Protein AF-A0A377KN28-F1 (afdb_monomer_lite)

Structure (mmCIF, N/CA/C/O backbone):
data_AF-A0A377KN28-F1
#
_entry.id   AF-A0A377KN28-F1
#
loop_
_atom_site.group_PDB
_atom_site.id
_atom_site.type_symbol
_atom_site.label_atom_id
_atom_site.label_alt_id
_atom_site.label_comp_id
_atom_site.label_asym_id
_atom_site.label_entity_id
_atom_site.label_seq_id
_atom_site.pdbx_PDB_ins_code
_atom_site.Cartn_x
_atom_site.Cartn_y
_atom_site.Cartn_z
_atom_site.occupancy
_atom_site.B_iso_or_equiv
_atom_site.auth_seq_id
_atom_site.auth_comp_id
_atom_site.auth_asym_id
_atom_site.auth_atom_id
_atom_site.pdbx_PDB_model_num
ATOM 1 N N . MET A 1 1 ? 7.240 -9.256 -3.638 1.00 74.56 1 MET A N 1
ATOM 2 C CA . MET A 1 1 ? 6.917 -9.745 -2.273 1.00 74.56 1 MET A CA 1
ATOM 3 C C . MET A 1 1 ? 6.040 -10.986 -2.395 1.00 74.56 1 MET A C 1
ATOM 5 O O . MET A 1 1 ? 5.414 -11.134 -3.433 1.00 74.56 1 MET A O 1
ATOM 9 N N . LYS A 1 2 ? 6.040 -11.879 -1.395 1.00 86.62 2 LYS A N 1
ATOM 10 C CA . LYS A 1 2 ? 5.279 -13.147 -1.397 1.00 86.62 2 LYS A CA 1
ATOM 11 C C . LYS A 1 2 ? 4.194 -13.150 -0.308 1.00 86.62 2 LYS A C 1
ATOM 13 O O . LYS A 1 2 ? 4.177 -14.024 0.559 1.00 86.62 2 LYS A O 1
ATOM 18 N N . THR A 1 3 ? 3.378 -12.095 -0.258 1.00 94.44 3 THR A N 1
ATOM 19 C CA . THR A 1 3 ? 2.375 -11.930 0.805 1.00 94.44 3 THR A CA 1
ATOM 20 C C . THR A 1 3 ? 1.116 -12.711 0.462 1.00 94.44 3 THR A C 1
ATOM 22 O O . THR A 1 3 ? 0.539 -12.502 -0.601 1.00 94.44 3 THR A O 1
ATOM 25 N N . LYS A 1 4 ? 0.678 -13.570 1.391 1.00 95.31 4 LYS A N 1
ATOM 26 C CA . LYS A 1 4 ? -0.546 -14.375 1.245 1.00 95.31 4 LYS A CA 1
ATOM 27 C C . LYS A 1 4 ? -1.777 -13.737 1.872 1.00 95.31 4 LYS A C 1
ATOM 29 O O . LYS A 1 4 ? -2.893 -13.935 1.405 1.00 95.31 4 LYS A O 1
ATOM 34 N N . TRP A 1 5 ? -1.582 -13.003 2.958 1.00 96.62 5 TRP A N 1
ATOM 35 C CA . TRP A 1 5 ? -2.635 -12.290 3.664 1.00 96.62 5 TRP A CA 1
ATOM 36 C C . TRP A 1 5 ? -2.029 -11.148 4.481 1.00 96.62 5 TRP A C 1
ATOM 38 O O . TRP A 1 5 ? -0.842 -11.173 4.810 1.00 96.62 5 TRP A O 1
ATOM 48 N N . VAL A 1 6 ? -2.857 -10.163 4.811 1.00 97.12 6 VAL A N 1
ATOM 49 C CA . VAL A 1 6 ? -2.561 -9.083 5.754 1.00 97.12 6 VAL A CA 1
ATOM 50 C C . VAL A 1 6 ? -3.776 -8.887 6.656 1.00 97.12 6 VAL A C 1
ATOM 52 O O . VAL A 1 6 ? -4.910 -8.950 6.193 1.00 97.12 6 VAL A O 1
ATOM 55 N N . GLU A 1 7 ? -3.555 -8.685 7.951 1.00 97.62 7 GLU A N 1
ATOM 56 C CA . GLU A 1 7 ? -4.617 -8.425 8.925 1.00 97.62 7 GLU A CA 1
ATOM 57 C C . GLU A 1 7 ? -4.328 -7.108 9.642 1.00 97.62 7 GLU A C 1
ATOM 59 O O . GLU A 1 7 ? -3.208 -6.876 10.101 1.00 97.62 7 GLU A O 1
ATOM 64 N N . ILE A 1 8 ? -5.331 -6.234 9.702 1.00 96.06 8 ILE A N 1
ATOM 65 C CA . ILE A 1 8 ? -5.250 -4.949 10.394 1.00 96.06 8 ILE A CA 1
ATOM 66 C C . ILE A 1 8 ? -6.092 -5.042 11.658 1.00 96.06 8 ILE A C 1
ATOM 68 O O . ILE A 1 8 ? -7.315 -5.109 11.576 1.00 96.06 8 ILE A O 1
ATOM 72 N N . THR A 1 9 ? -5.437 -5.011 12.817 1.00 95.31 9 THR A N 1
ATOM 73 C CA . THR A 1 9 ? -6.095 -4.972 14.129 1.00 95.31 9 THR A CA 1
ATOM 74 C C . THR A 1 9 ? -6.073 -3.559 14.689 1.00 95.31 9 THR A C 1
ATOM 76 O O . THR A 1 9 ? -5.030 -2.901 14.703 1.00 95.31 9 THR A O 1
ATOM 79 N N . ARG A 1 10 ? -7.220 -3.093 15.182 1.00 91.94 10 ARG A N 1
ATOM 80 C CA . ARG A 1 10 ? -7.381 -1.792 15.837 1.00 91.94 10 ARG A CA 1
ATOM 81 C C . ARG A 1 10 ? -8.252 -1.931 17.080 1.00 91.94 10 ARG A C 1
ATOM 83 O O . ARG A 1 10 ? -8.994 -2.891 17.230 1.00 91.94 10 ARG A O 1
ATOM 90 N N . ASP A 1 11 ? -8.145 -0.955 17.967 1.00 91.31 11 ASP A N 1
ATOM 91 C CA . ASP A 1 11 ? -8.946 -0.799 19.188 1.00 91.31 11 ASP A CA 1
ATOM 92 C C . ASP A 1 11 ? -9.596 0.597 19.271 1.00 91.31 11 ASP A C 1
ATOM 94 O O . ASP A 1 11 ? -10.085 1.021 20.317 1.00 91.31 11 ASP A O 1
ATOM 98 N N . THR A 1 12 ? -9.535 1.348 18.167 1.00 87.31 12 THR A N 1
ATOM 99 C CA . THR A 1 12 ? -10.018 2.725 18.058 1.00 87.31 12 THR A CA 1
ATOM 100 C C . THR A 1 12 ? -10.837 2.903 16.789 1.00 87.31 12 THR A C 1
ATOM 102 O O . THR A 1 12 ? -10.387 2.559 15.689 1.00 87.31 12 THR A O 1
ATOM 105 N N . THR A 1 13 ? -12.012 3.505 16.952 1.00 83.75 13 THR A N 1
ATOM 106 C CA . THR A 1 13 ? -12.888 3.976 15.877 1.00 83.75 13 THR A CA 1
ATOM 107 C C . THR A 1 13 ? -12.985 5.505 15.938 1.00 83.75 13 THR A C 1
ATOM 109 O O . THR A 1 13 ? -12.624 6.128 16.937 1.00 83.75 13 THR A O 1
ATOM 112 N N . LEU A 1 14 ? -13.445 6.144 14.858 1.00 80.81 14 LEU A N 1
ATOM 113 C CA . LEU A 1 14 ? -13.748 7.586 14.851 1.00 80.81 14 LEU A CA 1
ATOM 114 C C . LEU A 1 14 ? -15.162 7.883 15.399 1.00 80.81 14 LEU A C 1
ATOM 116 O O . LEU A 1 14 ? -15.697 8.965 15.165 1.00 80.81 14 LEU A O 1
ATOM 120 N N . SER A 1 15 ? -15.778 6.926 16.104 1.00 80.94 15 SER A N 1
ATOM 121 C CA . SER A 1 15 ? -17.108 7.061 16.698 1.00 80.94 15 SER A CA 1
ATOM 122 C C . SER A 1 15 ? -17.019 7.760 18.053 1.00 80.94 15 SER A C 1
ATOM 124 O O . SER A 1 15 ? -16.306 7.326 18.950 1.00 80.94 15 SER A O 1
ATOM 126 N N . ASN A 1 16 ? -17.773 8.843 18.226 1.00 81.81 16 ASN A N 1
ATOM 127 C CA . ASN A 1 16 ? -17.925 9.538 19.510 1.00 81.81 16 ASN A CA 1
ATOM 128 C C . ASN A 1 16 ? -18.984 8.892 20.425 1.00 81.81 16 ASN A C 1
ATOM 130 O O . ASN A 1 16 ? -19.164 9.331 21.562 1.00 81.81 16 ASN A O 1
ATOM 134 N N . VAL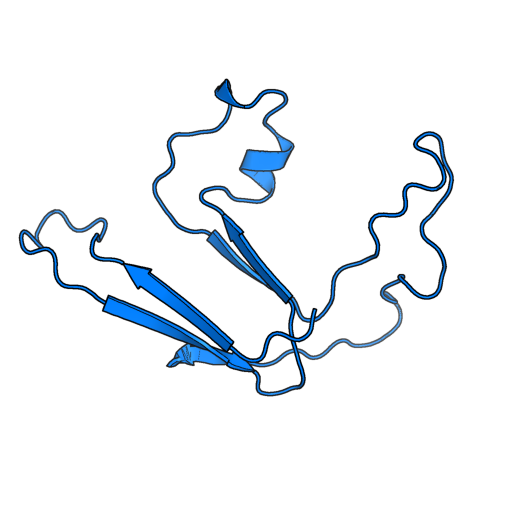 A 1 17 ? -19.703 7.883 19.924 1.00 85.56 17 VAL A N 1
ATOM 135 C CA . VAL A 1 17 ? -20.736 7.142 20.661 1.00 85.56 17 VAL A CA 1
ATOM 136 C C . VAL A 1 17 ? -20.134 5.915 21.348 1.00 85.56 17 VAL A C 1
ATOM 138 O O . VAL A 1 17 ? -20.520 5.584 22.469 1.00 85.56 17 VAL A O 1
ATOM 141 N N . GLU A 1 18 ? -19.156 5.274 20.707 1.00 78.56 18 GLU A N 1
ATOM 142 C CA . GLU A 1 18 ? -18.440 4.121 21.250 1.00 78.56 18 GLU A CA 1
ATOM 143 C C . GLU A 1 18 ? -17.397 4.582 22.270 1.00 78.56 18 GLU A C 1
ATOM 145 O O . GLU A 1 18 ? -16.408 5.234 21.941 1.00 78.56 18 GLU A O 1
ATOM 150 N N . LYS A 1 19 ? -17.645 4.269 23.543 1.00 75.94 19 LYS A N 1
ATOM 151 C CA . LYS A 1 19 ? -16.748 4.623 24.655 1.00 75.94 19 LYS A CA 1
ATOM 152 C C . LYS A 1 19 ? -15.806 3.487 25.042 1.00 75.94 19 LYS A C 1
ATOM 154 O O . LYS A 1 19 ? -14.808 3.728 25.719 1.00 75.94 19 LYS A O 1
ATOM 159 N N . GLU A 1 20 ? -16.129 2.266 24.633 1.00 82.88 20 GLU A N 1
ATOM 160 C CA . GLU A 1 20 ? -15.360 1.067 24.939 1.00 82.88 20 GLU A CA 1
ATOM 161 C C . GLU A 1 20 ? -14.372 0.768 23.811 1.00 82.88 20 GLU A C 1
ATOM 163 O O . GLU A 1 20 ? -14.685 0.905 22.630 1.00 82.88 20 GLU A O 1
ATOM 168 N N . LYS A 1 21 ? -13.146 0.392 24.186 1.00 84.75 21 LYS A N 1
ATOM 169 C CA . LYS A 1 21 ? -12.084 0.039 23.242 1.00 84.75 21 LYS A CA 1
ATOM 170 C C . LYS A 1 21 ? -12.076 -1.463 23.028 1.00 84.75 21 LYS A C 1
ATOM 172 O O . LYS A 1 21 ? -11.296 -2.184 23.652 1.00 84.75 21 LYS A O 1
ATOM 177 N N . GLU A 1 22 ? -12.961 -1.928 22.163 1.00 88.81 22 GLU A N 1
ATOM 178 C CA . GLU A 1 22 ? -12.950 -3.317 21.725 1.00 88.81 22 GLU A CA 1
ATOM 179 C C . GLU A 1 22 ? -11.966 -3.503 20.572 1.00 88.81 22 GLU A C 1
ATOM 181 O O . GLU A 1 22 ? -11.888 -2.688 19.650 1.00 88.81 22 GLU A O 1
ATOM 186 N N . LYS A 1 23 ? -11.183 -4.585 20.631 1.00 93.19 23 LYS A N 1
ATOM 187 C CA . LYS A 1 23 ? -10.301 -4.945 19.524 1.00 93.19 23 LYS A CA 1
ATOM 188 C C . LYS A 1 23 ? -11.126 -5.538 18.397 1.00 93.19 23 LYS A C 1
ATOM 190 O O . LYS A 1 23 ? -11.842 -6.513 18.600 1.00 93.19 23 LYS A O 1
ATOM 195 N N . PHE A 1 24 ? -10.926 -5.010 17.205 1.00 92.62 24 PHE A N 1
ATOM 196 C CA . PHE A 1 24 ? -11.468 -5.555 15.974 1.00 92.62 24 PHE A CA 1
ATOM 197 C C . PHE A 1 24 ? -10.347 -5.731 14.955 1.00 92.62 24 PHE A C 1
ATOM 199 O O . PHE A 1 24 ? -9.337 -5.020 14.979 1.00 92.62 24 PHE A O 1
ATOM 206 N N . SER A 1 25 ? -10.527 -6.695 14.059 1.00 95.69 25 SER A N 1
ATOM 207 C CA . SER A 1 25 ? -9.567 -7.015 13.009 1.00 95.69 25 SER A CA 1
ATOM 208 C C . SER A 1 25 ? -10.283 -7.115 11.673 1.00 95.69 25 SER A C 1
ATOM 210 O O . SER A 1 25 ? -11.429 -7.552 11.618 1.00 95.69 25 SER A O 1
ATOM 212 N N . LEU A 1 26 ? -9.591 -6.729 10.605 1.00 95.69 26 LEU A N 1
ATOM 213 C CA . LEU A 1 26 ? -10.025 -6.953 9.232 1.00 95.69 26 LEU A CA 1
ATOM 214 C C . LEU A 1 26 ? -8.912 -7.673 8.481 1.00 95.69 26 LEU A C 1
ATOM 216 O O . LEU A 1 26 ? -7.773 -7.188 8.465 1.00 95.69 26 LEU A O 1
ATOM 220 N N . ARG A 1 27 ? -9.222 -8.818 7.868 1.00 97.44 27 ARG A N 1
ATOM 221 C CA . ARG A 1 27 ? -8.227 -9.633 7.171 1.00 97.44 27 ARG A CA 1
ATOM 222 C C . ARG A 1 27 ? -8.448 -9.609 5.668 1.00 97.44 27 ARG A C 1
ATOM 224 O O . ARG A 1 27 ? -9.540 -9.850 5.176 1.00 97.44 27 ARG A O 1
ATOM 231 N N . PHE A 1 28 ? -7.368 -9.384 4.936 1.00 97.00 28 PHE A N 1
ATOM 232 C CA . PHE A 1 28 ? -7.315 -9.411 3.483 1.00 97.00 28 PHE A CA 1
ATOM 233 C C . PHE A 1 28 ? -6.468 -10.602 3.064 1.00 97.00 28 PHE A C 1
ATOM 235 O O . PHE A 1 28 ? -5.327 -10.741 3.507 1.00 97.00 28 PHE A O 1
ATOM 242 N N . GLU A 1 29 ? -7.008 -11.478 2.231 1.00 96.94 29 GLU A N 1
ATOM 243 C CA . GLU A 1 29 ? -6.336 -12.708 1.822 1.00 96.94 29 GLU A CA 1
ATOM 244 C C . GLU A 1 29 ? -6.324 -12.843 0.305 1.00 96.94 29 GLU A C 1
ATOM 246 O O . GLU A 1 29 ? -7.263 -12.444 -0.387 1.00 96.94 29 GLU A O 1
ATOM 251 N N . GLN A 1 30 ? -5.228 -13.388 -0.209 1.00 94.50 30 GLN A N 1
ATOM 252 C CA . GLN A 1 30 ? -5.045 -13.588 -1.633 1.00 94.50 30 GLN A CA 1
ATOM 253 C C . GLN A 1 30 ? -6.101 -14.531 -2.214 1.00 94.50 30 GLN A C 1
ATOM 255 O O . GLN A 1 30 ? -6.450 -15.547 -1.611 1.00 94.50 30 GLN A O 1
ATOM 260 N N . VAL A 1 31 ? -6.552 -14.218 -3.427 1.00 94.44 31 VAL A N 1
ATOM 261 C CA . VAL A 1 31 ? -7.295 -15.158 -4.279 1.00 94.44 31 VAL A CA 1
ATOM 262 C C . VAL A 1 31 ? -6.410 -15.573 -5.444 1.00 94.44 31 VAL A C 1
ATOM 264 O O . VAL A 1 31 ? -6.201 -16.762 -5.674 1.00 94.44 31 VAL A O 1
ATOM 267 N N . THR A 1 32 ? -5.827 -14.589 -6.129 1.00 85.19 32 THR A N 1
ATOM 268 C CA . THR A 1 32 ? -5.052 -14.809 -7.352 1.00 85.19 32 THR A CA 1
ATOM 269 C C . THR A 1 32 ? -3.579 -14.487 -7.122 1.00 85.19 32 THR A C 1
ATOM 271 O O . THR A 1 32 ? -3.127 -13.379 -7.400 1.00 85.19 32 THR A O 1
ATOM 274 N N . GLY A 1 33 ? -2.829 -15.477 -6.632 1.00 88.00 33 GLY A N 1
ATOM 275 C CA . GLY A 1 33 ? -1.383 -15.371 -6.410 1.00 88.00 33 GLY A CA 1
ATOM 276 C C . GLY A 1 33 ? -0.976 -14.404 -5.292 1.00 88.00 33 GLY A C 1
ATOM 277 O O . GLY A 1 33 ? -1.807 -13.725 -4.695 1.00 88.00 33 GLY A O 1
ATOM 278 N N . ASP A 1 34 ? 0.326 -14.366 -5.010 1.00 92.19 34 ASP A N 1
ATOM 279 C CA . ASP A 1 34 ? 0.890 -13.496 -3.976 1.00 92.19 34 ASP A CA 1
ATOM 280 C C . ASP A 1 34 ? 0.745 -12.007 -4.349 1.00 92.19 34 ASP A C 1
ATOM 282 O O . ASP A 1 34 ? 0.834 -11.636 -5.522 1.00 92.19 34 ASP A O 1
ATOM 286 N N . PHE A 1 35 ? 0.593 -11.140 -3.343 1.00 94.12 35 PHE A N 1
ATOM 287 C CA . PHE A 1 35 ? 0.496 -9.686 -3.527 1.00 94.12 35 PHE A CA 1
ATOM 288 C C . PHE A 1 35 ? 1.555 -8.912 -2.726 1.00 94.12 35 PHE A C 1
ATOM 290 O O . PHE A 1 35 ? 2.305 -9.462 -1.913 1.00 94.12 35 PHE A O 1
ATOM 297 N N . ALA A 1 36 ? 1.634 -7.608 -2.971 1.00 95.25 36 ALA A N 1
ATOM 298 C CA . ALA A 1 36 ? 2.337 -6.630 -2.149 1.00 95.25 36 ALA A CA 1
ATOM 299 C C . ALA A 1 36 ? 1.320 -5.685 -1.496 1.00 95.25 36 ALA A C 1
ATOM 301 O O . ALA A 1 36 ? 0.222 -5.483 -2.011 1.00 95.25 36 ALA A O 1
ATOM 302 N N . PHE A 1 37 ? 1.667 -5.090 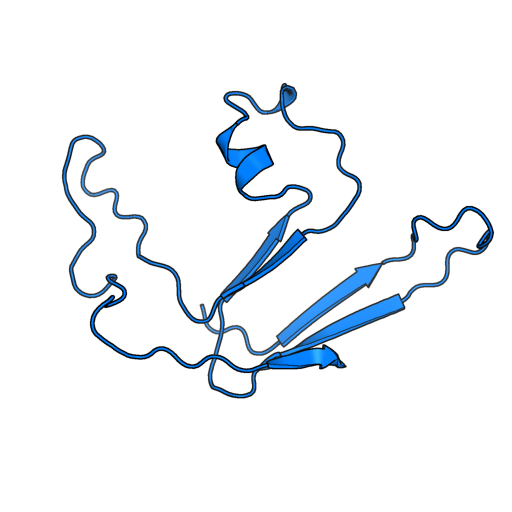-0.360 1.00 96.19 37 PHE A N 1
ATOM 303 C CA . PHE A 1 37 ? 0.793 -4.119 0.289 1.00 96.19 37 PHE A CA 1
ATOM 304 C C . PHE A 1 37 ? 1.597 -3.005 0.947 1.00 96.19 37 PHE A C 1
ATOM 306 O O . PHE A 1 37 ? 2.787 -3.156 1.219 1.00 96.19 37 PHE A O 1
ATOM 313 N N . SER A 1 38 ? 0.912 -1.903 1.225 1.00 96.56 38 SER A N 1
ATOM 314 C CA . SER A 1 38 ? 1.399 -0.811 2.062 1.00 96.56 38 SER A CA 1
ATOM 315 C C . SER A 1 38 ? 0.343 -0.478 3.109 1.00 96.56 38 SER A C 1
ATOM 317 O O . SER A 1 38 ? -0.843 -0.503 2.796 1.00 96.56 38 SER A O 1
ATOM 319 N N . ALA A 1 39 ? 0.755 -0.191 4.342 1.00 96.44 39 ALA A N 1
ATOM 320 C CA . ALA A 1 39 ? -0.135 0.174 5.442 1.00 96.44 39 ALA A CA 1
ATOM 321 C C . ALA A 1 39 ? 0.452 1.383 6.183 1.00 96.44 39 ALA A C 1
ATOM 323 O O . ALA A 1 39 ? 1.151 1.238 7.185 1.00 96.44 39 ALA A O 1
ATOM 324 N N . LEU A 1 40 ? 0.206 2.580 5.650 1.00 96.38 40 LEU A N 1
ATOM 325 C CA . LEU A 1 40 ? 0.792 3.831 6.140 1.00 96.38 40 LEU A CA 1
ATOM 326 C C . LEU A 1 40 ? -0.270 4.709 6.804 1.00 96.38 40 LEU A C 1
ATOM 328 O O . LEU A 1 40 ? -1.452 4.591 6.486 1.00 96.38 40 LEU A O 1
ATOM 332 N N . PRO A 1 41 ? 0.109 5.624 7.709 1.00 95.56 41 PRO A N 1
ATOM 333 C CA . PRO A 1 41 ? -0.839 6.578 8.278 1.00 95.56 41 PRO A CA 1
ATOM 334 C C . PRO A 1 41 ? -1.227 7.718 7.318 1.00 95.56 41 PRO A C 1
ATOM 336 O O . PRO A 1 41 ? -2.035 8.572 7.689 1.00 95.56 41 PRO A O 1
ATOM 339 N N . TYR A 1 42 ? -0.672 7.709 6.102 1.00 97.31 42 TYR A N 1
ATOM 340 C CA . TYR A 1 42 ? -0.772 8.757 5.092 1.00 97.31 42 TYR A CA 1
ATOM 341 C C . TYR A 1 42 ? -1.128 8.162 3.727 1.00 97.31 42 TYR A C 1
ATOM 343 O O . TYR A 1 42 ? -0.764 7.030 3.406 1.00 97.31 42 TYR A O 1
ATOM 351 N N . THR A 1 43 ? -1.843 8.938 2.926 1.00 96.81 43 THR A N 1
ATOM 352 C CA . THR A 1 43 ? -2.096 8.680 1.507 1.00 96.81 43 THR A CA 1
ATOM 353 C C . THR A 1 43 ? -0.856 8.968 0.667 1.00 96.81 43 THR A C 1
ATOM 355 O O . THR A 1 43 ? 0.065 9.648 1.114 1.00 96.81 43 THR A O 1
ATOM 358 N N . ALA A 1 44 ? -0.845 8.468 -0.572 1.00 96.31 44 ALA A N 1
ATOM 359 C CA . ALA A 1 44 ? 0.227 8.763 -1.521 1.00 96.31 44 ALA A CA 1
ATOM 360 C C . ALA A 1 44 ? 0.369 10.274 -1.774 1.00 96.31 44 ALA A C 1
ATOM 362 O O . ALA A 1 44 ? 1.480 10.781 -1.796 1.00 96.31 44 ALA A O 1
ATOM 363 N N . GLU A 1 45 ? -0.748 10.996 -1.878 1.00 97.25 45 GLU A N 1
ATOM 364 C CA . GLU A 1 45 ? -0.757 12.450 -2.073 1.00 97.25 45 GLU A CA 1
ATOM 365 C C . GLU A 1 45 ? -0.204 13.210 -0.855 1.00 97.25 45 GLU A C 1
ATOM 367 O O . GLU A 1 45 ? 0.592 14.130 -1.011 1.00 97.25 45 GLU A O 1
ATOM 372 N N . GLU A 1 46 ? -0.573 12.815 0.369 1.00 97.50 46 GLU A N 1
ATOM 373 C CA . GLU A 1 46 ? -0.024 13.422 1.594 1.00 97.50 46 GLU A CA 1
ATOM 374 C C . GLU A 1 46 ? 1.495 13.204 1.715 1.00 97.50 46 GLU A C 1
ATOM 376 O O . GLU A 1 46 ? 2.192 14.082 2.215 1.00 97.50 46 GLU A O 1
ATOM 381 N N . LEU A 1 47 ? 2.004 12.052 1.261 1.00 97.12 47 LEU A N 1
ATOM 382 C CA . LEU A 1 47 ? 3.439 11.748 1.252 1.00 97.12 47 LEU A CA 1
ATOM 383 C C . LEU A 1 47 ? 4.192 12.521 0.168 1.00 97.12 47 LEU A C 1
ATOM 385 O O . LEU A 1 47 ? 5.266 13.036 0.450 1.00 97.12 47 LEU A O 1
ATOM 389 N N . GLU A 1 48 ? 3.636 12.605 -1.040 1.00 97.38 48 GLU A N 1
ATOM 390 C CA . GLU A 1 48 ? 4.258 13.305 -2.172 1.00 97.38 48 GLU A CA 1
ATOM 391 C C . GLU A 1 48 ? 4.359 14.816 -1.924 1.00 97.38 48 GLU A C 1
ATOM 393 O O . GLU A 1 48 ? 5.341 15.452 -2.294 1.00 97.38 48 GLU A O 1
ATOM 398 N N . ASN A 1 49 ? 3.358 15.394 -1.257 1.00 97.62 49 ASN A N 1
ATOM 399 C CA . ASN A 1 49 ? 3.330 16.825 -0.962 1.00 97.62 49 ASN A CA 1
ATOM 400 C C . ASN A 1 49 ? 4.298 17.248 0.158 1.00 97.62 49 ASN A C 1
ATOM 402 O O . ASN A 1 49 ? 4.612 18.434 0.264 1.00 97.62 49 ASN A O 1
ATOM 406 N N . ALA A 1 50 ? 4.739 16.323 1.015 1.00 97.56 50 ALA A N 1
ATOM 407 C CA . ALA A 1 50 ? 5.604 16.631 2.149 1.00 97.56 50 ALA A CA 1
ATOM 408 C C . ALA A 1 50 ? 7.082 16.551 1.744 1.00 97.56 50 ALA A C 1
ATOM 410 O O . ALA A 1 50 ? 7.612 15.483 1.444 1.00 97.56 50 ALA A O 1
ATOM 411 N N . THR A 1 51 ? 7.778 17.683 1.801 1.00 97.75 51 THR A N 1
ATOM 412 C CA . THR A 1 51 ? 9.225 17.757 1.544 1.00 97.75 51 THR A CA 1
ATOM 413 C C . THR A 1 51 ? 10.047 17.406 2.783 1.00 97.75 51 THR A C 1
ATOM 415 O O . THR A 1 51 ? 11.180 16.937 2.673 1.00 97.75 51 THR A O 1
ATOM 418 N N . HIS A 1 52 ? 9.455 17.592 3.965 1.00 97.69 52 HIS A N 1
ATOM 419 C CA . HIS A 1 52 ? 10.036 17.246 5.256 1.00 97.69 52 HIS A CA 1
ATOM 420 C C . HIS A 1 52 ? 9.030 16.488 6.127 1.00 97.69 52 HIS A C 1
ATOM 422 O O . HIS A 1 52 ? 7.814 16.581 5.964 1.00 97.69 52 HIS 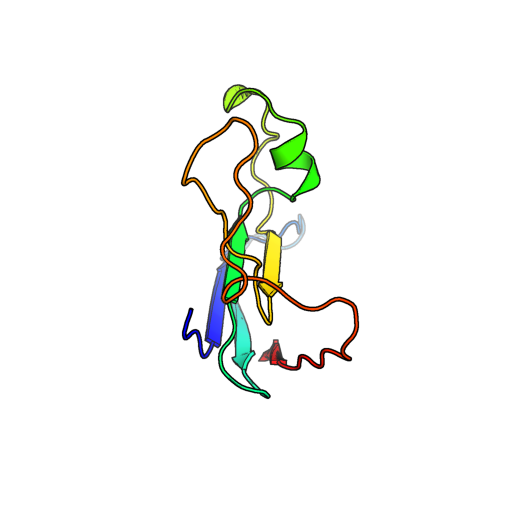A O 1
ATOM 428 N N . ARG A 1 53 ? 9.533 15.720 7.098 1.00 95.69 53 ARG A N 1
ATOM 429 C CA . ARG A 1 53 ? 8.700 14.828 7.921 1.00 95.69 53 ARG A CA 1
ATOM 430 C C . ARG A 1 53 ? 7.680 15.588 8.775 1.00 95.69 53 ARG A C 1
ATOM 432 O O . ARG A 1 53 ? 6.613 15.059 9.065 1.00 95.69 53 ARG A O 1
ATOM 439 N N . GLU A 1 54 ? 8.013 16.794 9.208 1.00 96.44 54 GLU A N 1
ATOM 440 C CA . GLU A 1 54 ? 7.172 17.672 10.022 1.00 96.44 54 GLU A CA 1
ATOM 441 C C . GLU A 1 54 ? 5.997 18.292 9.257 1.00 96.44 54 GLU A C 1
ATOM 443 O O . GLU A 1 54 ? 5.056 18.766 9.888 1.00 96.44 54 GLU A O 1
ATOM 448 N N . GLU A 1 55 ? 6.028 18.265 7.924 1.00 97.69 55 GLU A N 1
ATOM 449 C CA . GLU A 1 55 ? 4.940 18.764 7.075 1.00 97.69 55 GLU A CA 1
ATOM 450 C C . GLU A 1 55 ? 3.801 17.743 6.944 1.00 97.69 55 GLU A C 1
ATOM 452 O O . GLU A 1 55 ? 2.704 18.080 6.498 1.00 97.69 55 GLU A O 1
ATOM 457 N N . LEU A 1 56 ? 4.038 16.494 7.364 1.00 97.50 56 LEU A N 1
ATOM 458 C CA . LEU A 1 56 ? 3.029 15.445 7.330 1.00 97.50 56 LEU A CA 1
ATOM 459 C C . LEU A 1 56 ? 1.856 15.783 8.260 1.00 97.50 56 LEU A C 1
ATOM 461 O O . LEU A 1 56 ? 2.054 16.245 9.391 1.00 97.50 56 LEU A O 1
ATOM 465 N N . PRO A 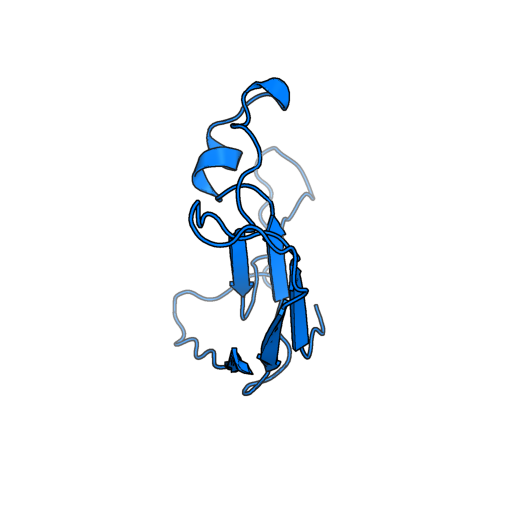1 57 ? 0.614 15.493 7.837 1.00 95.75 57 PRO A N 1
ATOM 466 C CA . PRO A 1 57 ? -0.543 15.723 8.680 1.00 95.75 57 PRO A CA 1
ATOM 467 C C . PRO A 1 57 ? -0.502 14.828 9.931 1.00 95.75 57 PRO A C 1
ATOM 469 O O . PRO A 1 57 ? 0.202 13.815 9.981 1.00 95.75 57 PRO A O 1
ATOM 472 N N . PRO A 1 58 ? -1.303 15.133 10.964 1.00 94.56 58 PRO A N 1
ATOM 473 C CA . PRO A 1 58 ? -1.467 14.226 12.092 1.00 94.56 58 PRO A CA 1
ATOM 474 C C . PRO A 1 58 ? -1.965 12.844 11.640 1.00 94.56 58 PRO A C 1
ATOM 476 O O . PRO A 1 58 ? -2.953 12.739 10.911 1.00 94.56 58 PRO A O 1
ATOM 479 N N . ALA A 1 59 ? -1.330 11.774 12.123 1.00 92.94 59 ALA A N 1
ATOM 480 C CA . ALA A 1 59 ? -1.739 10.401 11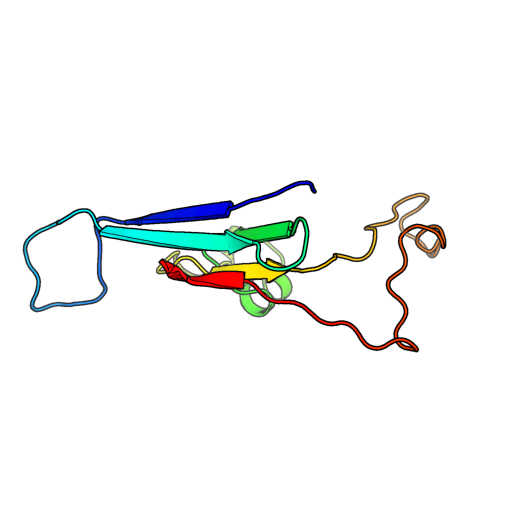.835 1.00 92.94 59 ALA A CA 1
ATOM 481 C C . ALA A 1 59 ? -3.112 10.089 12.462 1.00 92.94 59 ALA A C 1
ATOM 483 O O . ALA A 1 59 ? -3.263 10.098 13.683 1.00 92.94 59 ALA A O 1
ATOM 484 N N . ARG A 1 60 ? -4.126 9.814 11.630 1.00 88.12 60 ARG A N 1
ATOM 485 C CA . ARG A 1 60 ? -5.525 9.597 12.078 1.00 88.12 60 ARG A CA 1
ATOM 486 C C . ARG A 1 60 ? -6.139 8.274 11.634 1.00 88.12 60 ARG A C 1
ATOM 488 O O . ARG A 1 60 ? -7.126 7.825 12.207 1.00 88.12 60 ARG A O 1
ATOM 495 N N . ARG A 1 61 ? -5.574 7.650 10.606 1.00 91.69 61 ARG A N 1
ATOM 496 C CA . ARG A 1 61 ? -6.101 6.451 9.945 1.00 91.69 61 ARG A CA 1
ATOM 497 C C . ARG A 1 61 ? -4.950 5.555 9.520 1.00 91.69 61 ARG A C 1
ATOM 499 O O . ARG A 1 61 ? -3.801 5.971 9.571 1.00 91.69 61 ARG A O 1
ATOM 506 N N . THR A 1 62 ? -5.276 4.345 9.092 1.00 93.75 62 THR A N 1
ATOM 507 C CA . THR A 1 62 ? -4.356 3.496 8.333 1.00 93.75 62 THR A CA 1
ATOM 508 C C . THR A 1 62 ? -4.873 3.449 6.904 1.00 93.75 62 THR A C 1
ATOM 510 O O . THR A 1 62 ? -6.014 3.056 6.678 1.00 93.75 62 THR A O 1
ATOM 513 N N . VAL A 1 63 ? -4.055 3.880 5.955 1.00 96.19 63 VAL A N 1
ATOM 514 C CA . VAL A 1 63 ? -4.294 3.746 4.521 1.00 96.19 63 VAL A CA 1
ATOM 515 C C . VAL A 1 63 ? -3.656 2.431 4.087 1.00 96.19 63 VAL A C 1
ATOM 517 O O . VAL A 1 63 ? -2.432 2.315 4.036 1.00 96.19 63 VAL A O 1
ATOM 520 N N . LEU A 1 64 ? -4.498 1.424 3.845 1.00 96.56 64 LEU A N 1
ATOM 521 C CA . LEU A 1 64 ? -4.079 0.134 3.305 1.00 96.56 64 LEU A CA 1
ATOM 522 C C . LEU A 1 64 ? -4.189 0.166 1.777 1.00 96.56 64 LEU A C 1
ATOM 524 O O . LEU A 1 64 ? -5.283 0.334 1.242 1.00 96.56 64 LEU A O 1
ATOM 528 N N . THR A 1 65 ? -3.072 -0.050 1.089 1.00 96.56 65 THR A N 1
ATOM 529 C CA . THR A 1 65 ? -3.016 -0.189 -0.370 1.00 96.56 65 THR A CA 1
ATOM 530 C C . THR A 1 65 ? -2.673 -1.630 -0.722 1.00 96.56 65 THR A C 1
ATOM 532 O O . THR A 1 65 ? -1.612 -2.123 -0.339 1.00 96.56 65 THR A O 1
ATOM 535 N N . MET A 1 66 ? -3.557 -2.296 -1.464 1.00 95.31 66 MET A N 1
ATOM 536 C CA . MET A 1 66 ? -3.361 -3.656 -1.978 1.00 95.31 66 MET A CA 1
ATOM 537 C C . MET A 1 66 ? -2.814 -3.584 -3.407 1.00 95.31 66 MET A C 1
ATOM 539 O O . MET A 1 66 ? -3.407 -2.925 -4.258 1.00 95.31 66 MET A O 1
ATOM 543 N N . LEU A 1 67 ? -1.685 -4.241 -3.676 1.00 94.75 67 LEU A N 1
ATOM 544 C CA . LEU A 1 67 ? -0.933 -4.105 -4.925 1.00 94.75 67 LEU A CA 1
ATOM 545 C C . LEU A 1 67 ? -0.641 -5.489 -5.512 1.00 94.75 67 LEU A C 1
ATOM 547 O O . LEU A 1 67 ? 0.079 -6.284 -4.912 1.00 94.75 67 LEU A O 1
ATOM 551 N N . ARG A 1 68 ? -1.133 -5.771 -6.722 1.00 93.50 68 ARG A N 1
ATOM 552 C CA . ARG A 1 68 ? -0.772 -6.999 -7.455 1.00 93.50 68 ARG A CA 1
ATOM 553 C C . ARG A 1 68 ? 0.733 -7.060 -7.729 1.00 93.50 68 ARG A C 1
ATOM 555 O O . ARG A 1 68 ? 1.370 -8.091 -7.541 1.00 93.50 68 ARG A O 1
ATOM 562 N N . ARG A 1 69 ? 1.288 -5.944 -8.207 1.00 91.31 69 ARG A N 1
ATOM 563 C CA . ARG A 1 69 ? 2.703 -5.741 -8.541 1.00 91.31 69 ARG A CA 1
ATOM 564 C C . ARG A 1 69 ? 3.066 -4.274 -8.319 1.00 91.31 69 ARG A C 1
ATOM 566 O O . ARG A 1 69 ? 2.186 -3.419 -8.290 1.00 91.31 69 ARG A O 1
ATOM 573 N N . VAL A 1 70 ? 4.359 -4.003 -8.177 1.00 93.25 70 VAL A N 1
ATOM 574 C CA . VAL A 1 70 ? 4.929 -2.651 -8.095 1.00 93.25 70 VAL A CA 1
ATOM 575 C C . VAL A 1 70 ? 6.133 -2.609 -9.029 1.00 93.25 70 VAL A C 1
ATOM 577 O O . VAL A 1 70 ? 6.890 -3.580 -9.063 1.00 93.25 70 VAL A O 1
ATOM 580 N N . ARG A 1 71 ? 6.280 -1.530 -9.807 1.00 94.75 71 ARG A N 1
ATOM 581 C CA . ARG A 1 71 ? 7.450 -1.326 -10.671 1.00 94.75 71 ARG A CA 1
ATOM 582 C C . ARG A 1 71 ? 8.715 -1.291 -9.810 1.00 94.75 71 ARG A C 1
ATOM 584 O O . ARG A 1 71 ? 8.667 -0.838 -8.664 1.00 94.75 71 ARG A O 1
ATOM 591 N N . GLY A 1 72 ? 9.836 -1.762 -10.350 1.00 94.88 72 GLY A N 1
ATOM 592 C CA . GLY A 1 72 ? 11.134 -1.601 -9.699 1.00 94.88 72 GLY A CA 1
ATOM 593 C C . GLY A 1 72 ? 11.445 -0.130 -9.398 1.00 94.88 72 GLY A C 1
ATOM 594 O O . GLY A 1 72 ? 10.980 0.771 -10.090 1.00 94.88 72 GLY A O 1
ATOM 595 N N . VAL A 1 73 ? 12.229 0.113 -8.346 1.00 94.94 73 VAL A N 1
ATOM 596 C CA . VAL A 1 73 ? 12.636 1.474 -7.942 1.00 94.94 73 VAL A CA 1
ATOM 597 C C . VAL A 1 73 ? 13.778 2.002 -8.820 1.00 94.94 73 VAL A C 1
ATOM 599 O O . VAL A 1 73 ? 13.882 3.204 -9.037 1.00 94.94 73 VAL A O 1
ATOM 602 N N . GLY A 1 74 ? 14.627 1.109 -9.341 1.00 95.00 74 GLY A N 1
ATOM 603 C CA . GLY A 1 74 ? 15.842 1.478 -10.069 1.00 95.00 74 GLY A CA 1
ATOM 604 C C . GLY A 1 74 ? 16.966 1.871 -9.111 1.00 95.00 74 GLY A C 1
ATOM 605 O O . GLY A 1 74 ? 17.112 1.270 -8.047 1.00 95.00 74 GLY A O 1
ATOM 606 N N . GLY A 1 75 ? 17.760 2.877 -9.488 1.00 94.62 75 GLY A N 1
ATOM 607 C CA . GLY A 1 75 ? 18.843 3.402 -8.645 1.00 94.62 75 GLY A CA 1
ATOM 608 C C . GLY A 1 75 ? 20.260 3.026 -9.082 1.00 94.62 75 GLY A C 1
ATOM 609 O O . GLY A 1 75 ? 21.190 3.188 -8.298 1.00 94.62 75 GLY A O 1
ATOM 610 N N . ILE A 1 76 ? 20.452 2.575 -10.330 1.00 95.88 76 ILE A N 1
ATOM 611 C CA . ILE A 1 76 ? 21.789 2.474 -10.952 1.00 95.88 76 ILE A CA 1
ATOM 612 C C . ILE A 1 76 ? 22.484 3.842 -10.902 1.00 95.88 76 ILE A C 1
ATOM 614 O O . ILE A 1 76 ? 23.662 3.949 -10.564 1.00 95.88 76 ILE A O 1
ATOM 618 N N . ASN A 1 77 ? 21.726 4.896 -11.210 1.00 93.69 77 ASN A N 1
ATOM 619 C CA . ASN A 1 77 ? 22.048 6.265 -10.847 1.00 93.69 77 ASN A CA 1
ATOM 620 C C . ASN A 1 77 ? 20.767 7.091 -10.664 1.00 93.69 77 ASN A C 1
ATOM 622 O O . ASN A 1 77 ? 19.692 6.685 -11.099 1.00 93.69 77 ASN A O 1
ATOM 626 N N . SER A 1 78 ? 20.897 8.259 -10.033 1.00 92.38 78 SER A N 1
ATOM 627 C CA . SER A 1 78 ? 19.774 9.171 -9.766 1.00 92.38 78 SER A CA 1
ATOM 628 C C . SER A 1 78 ? 19.640 10.290 -10.808 1.00 92.38 78 SER A C 1
ATOM 630 O O . SER A 1 78 ? 19.037 11.319 -10.521 1.00 92.38 78 SER A O 1
ATOM 632 N N . TRP A 1 79 ? 20.239 10.138 -11.995 1.00 93.12 79 TRP A N 1
ATOM 633 C CA . TRP A 1 79 ? 20.309 11.189 -13.023 1.00 93.12 79 TRP A CA 1
ATOM 634 C C . TRP A 1 79 ? 20.002 10.675 -14.436 1.00 93.12 79 TRP A C 1
ATOM 636 O O . TRP A 1 79 ? 20.494 11.225 -15.421 1.00 93.12 79 TRP A O 1
ATOM 646 N N . GLY A 1 80 ? 19.162 9.642 -14.540 1.00 91.81 80 GLY A N 1
ATOM 647 C CA . GLY A 1 80 ? 18.517 9.265 -15.801 1.00 91.81 80 GLY A CA 1
ATOM 648 C C . GLY A 1 80 ? 18.645 7.804 -16.219 1.00 91.81 80 GLY A C 1
ATOM 649 O O . GLY A 1 80 ? 18.093 7.452 -17.256 1.00 91.81 80 GLY A O 1
ATOM 650 N N . ALA A 1 81 ? 19.338 6.948 -15.460 1.00 95.62 81 ALA A N 1
ATOM 651 C CA . ALA A 1 81 ? 19.221 5.508 -15.687 1.00 95.62 81 ALA A CA 1
ATOM 652 C C . ALA A 1 81 ? 17.814 5.030 -15.317 1.00 95.62 81 ALA A C 1
ATOM 654 O O . ALA A 1 81 ? 17.324 5.320 -14.224 1.00 95.62 81 ALA A O 1
ATOM 655 N N . ASP A 1 82 ? 17.195 4.283 -16.227 1.00 94.69 82 ASP A N 1
ATOM 656 C CA . ASP A 1 82 ? 15.906 3.659 -15.970 1.00 94.69 82 ASP A CA 1
ATOM 657 C C . ASP A 1 82 ? 16.052 2.372 -15.140 1.00 94.69 82 ASP A C 1
ATOM 659 O O . ASP A 1 82 ? 17.153 1.881 -14.871 1.00 94.69 82 ASP A O 1
ATOM 663 N N . VAL A 1 83 ? 14.915 1.840 -14.708 1.00 95.62 83 VAL A N 1
ATOM 664 C CA . VAL A 1 83 ? 14.785 0.513 -14.109 1.00 95.62 83 VAL A CA 1
ATOM 665 C C . VAL A 1 83 ? 15.115 -0.556 -15.163 1.00 95.62 83 VAL A C 1
ATOM 667 O O . VAL A 1 83 ? 14.824 -0.374 -16.340 1.00 95.62 83 VAL A O 1
ATOM 670 N N . GLU A 1 84 ? 15.726 -1.675 -14.762 1.00 95.19 84 GLU A N 1
ATOM 671 C CA . GLU A 1 84 ? 15.945 -2.802 -15.683 1.00 95.19 84 GLU A CA 1
ATOM 672 C C . GLU A 1 84 ? 14.604 -3.395 -16.160 1.00 95.19 84 GLU A C 1
ATOM 674 O O . GLU A 1 84 ? 13.658 -3.511 -15.371 1.00 95.19 84 GLU A O 1
ATOM 679 N N . ASP A 1 85 ? 14.545 -3.816 -17.429 1.00 95.38 85 ASP A N 1
ATOM 680 C CA . ASP A 1 85 ? 13.310 -4.237 -18.115 1.00 95.38 85 ASP A CA 1
ATOM 681 C C . ASP A 1 85 ? 12.537 -5.344 -17.378 1.00 95.38 85 ASP A C 1
ATOM 683 O O . ASP A 1 85 ? 11.306 -5.316 -17.325 1.00 95.38 85 ASP A O 1
ATOM 687 N N . ASP A 1 86 ? 13.243 -6.270 -16.724 1.00 95.25 86 ASP A N 1
ATOM 688 C CA . ASP A 1 86 ? 12.647 -7.369 -15.950 1.00 95.25 86 ASP A CA 1
ATOM 689 C C . ASP A 1 86 ? 11.798 -6.891 -14.752 1.00 95.25 86 ASP A C 1
ATOM 691 O O . ASP A 1 86 ? 10.981 -7.648 -14.218 1.00 95.25 86 ASP A O 1
ATOM 695 N N . TYR A 1 87 ? 11.958 -5.633 -14.322 1.00 95.44 87 TYR A N 1
ATOM 696 C CA . TYR A 1 87 ? 11.186 -5.023 -13.233 1.00 95.44 87 TYR A CA 1
ATOM 697 C C . TYR A 1 87 ? 10.172 -3.977 -13.719 1.00 95.44 87 TYR A C 1
ATOM 699 O O . TYR A 1 87 ? 9.631 -3.208 -12.909 1.00 95.44 87 TYR A O 1
ATOM 707 N N . HIS A 1 88 ? 9.884 -3.942 -15.020 1.00 95.75 88 HIS A N 1
ATOM 708 C CA . HIS A 1 88 ? 8.783 -3.168 -15.580 1.00 95.75 88 HIS A CA 1
ATOM 709 C C . HIS A 1 88 ? 7.433 -3.874 -15.404 1.00 95.75 88 HIS A C 1
ATOM 711 O O . HIS A 1 88 ? 7.327 -5.090 -15.247 1.00 95.75 88 HIS A O 1
ATOM 717 N N . ILE A 1 89 ? 6.369 -3.073 -15.398 1.00 94.94 89 ILE A N 1
ATOM 718 C CA . ILE A 1 89 ? 4.990 -3.554 -15.488 1.00 94.94 89 ILE A CA 1
ATOM 719 C C . ILE A 1 89 ? 4.463 -3.037 -16.821 1.00 94.94 89 ILE A C 1
ATOM 721 O O . ILE A 1 89 ? 4.459 -1.825 -17.033 1.00 94.94 89 ILE A O 1
ATOM 725 N N . SER A 1 90 ? 4.082 -3.949 -17.717 1.00 95.19 90 SER A N 1
ATOM 726 C CA . SER A 1 90 ? 3.611 -3.587 -19.054 1.00 95.19 90 SER A CA 1
ATOM 727 C C . SER A 1 90 ? 2.274 -2.854 -18.980 1.00 95.19 90 SER A C 1
ATOM 729 O O . SER A 1 90 ? 1.344 -3.316 -18.329 1.00 95.19 90 SER A O 1
ATOM 731 N N . GLY A 1 91 ? 2.168 -1.718 -19.670 1.00 94.75 91 GLY A N 1
ATOM 732 C CA . GLY A 1 91 ? 0.888 -1.038 -19.891 1.00 94.75 91 GLY A CA 1
ATOM 733 C C . GLY A 1 91 ? 0.101 -1.590 -21.084 1.00 94.75 91 GLY A C 1
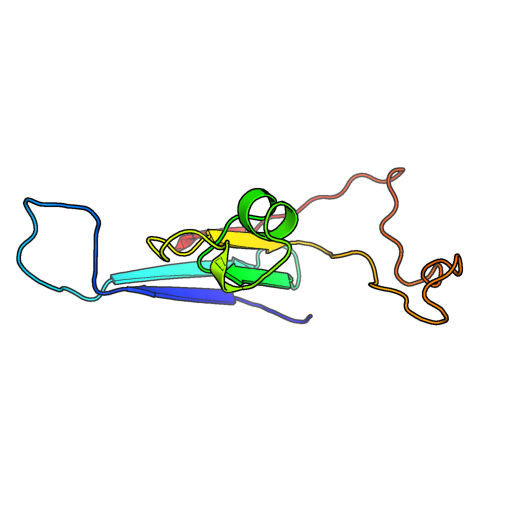ATOM 734 O O . GLY A 1 91 ? -1.005 -1.129 -21.340 1.00 94.75 91 GLY A O 1
ATOM 735 N N . GLU A 1 92 ? 0.676 -2.539 -21.826 1.00 97.19 92 GLU A N 1
ATOM 736 C CA . GLU A 1 92 ? 0.094 -3.120 -23.044 1.00 97.19 92 GLU A CA 1
ATOM 737 C C . GLU A 1 92 ? -0.686 -4.415 -22.769 1.00 97.19 92 GLU A C 1
ATOM 739 O O . GLU A 1 92 ? -1.291 -4.985 -23.675 1.00 97.19 92 GLU A O 1
ATOM 744 N N . GLU A 1 93 ? -0.674 -4.888 -21.522 1.00 95.94 93 GLU A N 1
ATOM 745 C CA . GLU A 1 93 ? -1.311 -6.132 -21.101 1.00 95.94 93 GLU A CA 1
ATOM 746 C C . GLU A 1 93 ? -2.424 -5.874 -20.085 1.00 95.94 93 GLU A C 1
ATOM 748 O O . GLU A 1 93 ? -2.296 -5.037 -19.188 1.00 95.94 93 GLU A O 1
ATOM 753 N N . ASP A 1 94 ? -3.481 -6.682 -20.152 1.00 95.44 94 ASP A N 1
ATOM 754 C CA . ASP A 1 94 ? -4.505 -6.684 -19.116 1.00 95.44 94 ASP A CA 1
ATOM 755 C C . ASP A 1 94 ? -3.951 -7.257 -17.803 1.00 95.44 94 ASP A C 1
ATOM 757 O O . ASP A 1 94 ? -3.228 -8.263 -17.748 1.00 95.44 94 ASP A O 1
ATOM 761 N N . HIS A 1 95 ? -4.291 -6.602 -16.696 1.00 92.50 95 HIS A N 1
ATOM 762 C CA . HIS A 1 95 ? -3.843 -6.990 -15.366 1.00 92.50 95 HIS A CA 1
ATOM 763 C C . HIS A 1 95 ? -5.029 -7.224 -14.437 1.00 92.50 95 HIS A C 1
ATOM 765 O O . HIS A 1 95 ? -5.680 -6.290 -13.979 1.00 92.50 95 HIS A O 1
ATOM 771 N N . GLU A 1 96 ? -5.250 -8.488 -14.087 1.00 93.50 96 GLU A N 1
ATOM 772 C CA . GLU A 1 96 ? -6.289 -8.889 -13.141 1.00 93.50 96 GLU A CA 1
ATOM 773 C C . GLU A 1 96 ? -5.733 -9.077 -11.727 1.00 93.50 96 GLU A C 1
ATOM 775 O O . GLU A 1 96 ? -4.651 -9.640 -11.521 1.00 93.50 96 GLU A O 1
ATOM 780 N N . PHE A 1 97 ? -6.498 -8.629 -10.734 1.00 93.88 97 PHE A N 1
ATOM 781 C CA . PHE A 1 97 ? -6.156 -8.744 -9.323 1.00 93.88 97 PHE A CA 1
ATOM 782 C C . PHE A 1 97 ? -7.409 -9.021 -8.494 1.00 93.88 97 PHE A C 1
ATOM 784 O O . PHE A 1 97 ? -8.440 -8.376 -8.673 1.00 93.88 97 PHE A O 1
ATOM 791 N N . SER A 1 98 ? -7.332 -9.986 -7.580 1.00 95.56 98 SER A N 1
ATOM 792 C CA . SER A 1 98 ? -8.447 -10.345 -6.702 1.00 95.56 98 SER A CA 1
ATOM 793 C C . SER A 1 98 ? -7.948 -10.765 -5.326 1.00 95.56 98 SER A C 1
ATOM 795 O O . SER A 1 98 ? -6.935 -11.456 -5.187 1.00 95.56 98 SER A O 1
ATOM 797 N N . PHE A 1 99 ? -8.698 -10.362 -4.308 1.00 95.62 99 PHE A N 1
ATOM 798 C CA . PHE A 1 99 ? -8.495 -10.711 -2.909 1.00 95.62 99 PHE A CA 1
ATOM 799 C C . PHE A 1 99 ? -9.858 -10.796 -2.216 1.00 95.62 99 PHE A C 1
ATOM 801 O O . PHE A 1 99 ? -10.852 -10.267 -2.715 1.00 95.62 99 PHE A O 1
ATOM 808 N N . VAL A 1 100 ? -9.903 -11.458 -1.065 1.00 97.12 100 VAL A N 1
ATOM 809 C CA . VAL A 1 100 ? -11.093 -11.510 -0.206 1.00 97.12 100 VAL A CA 1
ATOM 810 C C . VAL A 1 100 ? -10.859 -10.734 1.074 1.00 97.12 100 VAL A C 1
ATOM 812 O O . VAL A 1 100 ? -9.735 -10.670 1.573 1.00 97.12 100 VAL A O 1
ATOM 815 N N . ILE A 1 101 ? -11.940 -10.174 1.606 1.00 96.88 101 ILE A N 1
ATOM 816 C CA . ILE A 1 101 ? -11.981 -9.530 2.916 1.00 96.88 101 ILE A CA 1
ATOM 817 C C . ILE A 1 101 ? -12.760 -10.459 3.852 1.00 96.88 101 ILE A C 1
ATOM 819 O O . ILE A 1 101 ? -13.838 -10.929 3.480 1.00 96.88 101 ILE A O 1
ATOM 823 N N . LYS A 1 102 ? -12.195 -10.752 5.022 1.00 91.25 102 LYS A N 1
ATOM 824 C CA . LYS A 1 102 ? -12.758 -11.612 6.067 1.00 91.25 102 LYS A CA 1
ATOM 825 C C . LYS A 1 102 ? -12.827 -10.870 7.393 1.00 91.25 102 LYS A C 1
ATOM 827 O O . LYS A 1 102 ? -11.880 -10.096 7.682 1.00 91.25 102 LYS A O 1
#

pLDDT: mean 93.4, std 4.91, range [74.56, 97.75]

Sequence (102 aa):
MKTKWVEITRDTTLSNVEKEKEKFSLRFEQVTGDFAFSALPYTAEELENATHREELPPARRTVLTMLRRVRGVGGINSWGADVEDDYHISGEEDHEFSFVIK

InterPro domains:
  IPR004199 Beta galactosidase small chain/ domain 5 [PF02929] (1-101)
  IPR004199 Beta galactosidase small chain/ domain 5 [SM01038] (3-102)
  IPR011013 Galactose mutarotase-like domain superfamily [SSF74650] (3-101)
  IPR014718 Glycoside hydrolase-type carbohydrate-binding [G3DSA:2.70.98.10] (1-102)
  IPR050347 Bacterial Beta-galactosidase [PTHR46323] (4-101)

Radius of gyration: 17.83 Å; chains: 1; bounding box: 43×34×48 Å

Foldseek 3Di:
DQAFKDKDWFQDDPDPVDPGRDIDMKMKGFDDGGWDKDWDLDDPVLVVPDPDPVSRDPRDGIDIDIGRADADPAPPDPPDDDRPPVRDDDPVDDDDGDIDMD

Secondary structure (DSSP, 8-state):
--B-EEEEEES--S-SS--S---EEEEEEESSS-BEEEEESS-HHHHHH-SSGGGSPP--S-EEEEES-------S-SSSPPPPGGG---SSS-----EEE-

Organism: NCBI:txid53345